Protein 1CTF (pdb70)

Solvent-accessible surface area: 4088 Å² total; per-residue (Å²): 175,58,42,0,20,0,86,40,5,46,111,67,73,125,44,0,16,153,25,0,97,70,49,42,69,63,32,101,128,70,0,78,70,37,1,98,73,32,91,22,53,21,86,115,44,20,61,129,113,87,0,61,64,18,53,130,46,0,85,152,21,29,9,103,21,69,38,148

B-factor: mean 17.27, std 10.97, range [3.81, 65.73]

Nearest PDB structures (foldseek):
  1ctf-assembly1_A-2  TM=8.970E-01  e=2.018E-11  Escherichia coli
  7n2c-assembly1_LG  TM=9.431E-01  e=1.894E-09  Escherichia coli K-12
  1rqs-assembly1_A  TM=9.311E-01  e=1.778E-09  unclassified
  5kcs-assembly1_1L  TM=9.135E-01  e=2.289E-09  Escherichia coli K-12
  1rqu-assembly1_B  TM=9.334E-01  e=8.082E-09  Escherichia coli

Foldseek 3Di:
DKWKWFAAQPPLLVLLLVLLCVLPVDDSVVSSVPRVDPRDGSDGDDDPVSRVVSNVSNVVSRTDMDMD

CATH classification: 3.30.1390.10

Secondary structure (DSSP, 8-state):
-EEEEEEE-GGGHHHHHHHHHHHH---HHHHHHHHHT-SEEEEEEE-HHHHHHHHHHHHHHT-EEEE-

Structure (mmCIF, N/CA/C/O backbone):
data_1CTF
#
_entry.id   1CTF
#
_cell.length_a   54.830
_cell.length_b   54.830
_cell.length_c   42.670
_cell.angle_alpha   90.00
_cell.angle_beta   90.00
_cell.angle_gamma   90.00
#
_symmetry.space_group_name_H-M   'P 43 21 2'
#
loop_
_entity.id
_entity.type
_entity.pdbx_description
1 polymer 'RIBOSOMAL PROTEIN L7/L12'
2 non-polymer 'SULFATE ION'
3 water water
#
loop_
_atom_site.group_PDB
_atom_site.id
_atom_site.type_symbol
_atom_site.label_atom_id
_atom_site.label_alt_id
_atom_site.label_comp_id
_atom_site.label_asym_id
_atom_site.label_entity_id
_atom_site.label_seq_id
_atom_site.pdbx_PDB_ins_code
_atom_site.Cartn_x
_atom_site.Cartn_y
_atom_site.Cartn_z
_atom_site.occupancy
_atom_site.B_iso_or_equiv
_atom_site.auth_seq_id
_atom_site.auth_comp_id
_atom_site.auth_asym_id
_atom_site.auth_atom_id
_atom_site.pdbx_PDB_model_num
ATOM 1 N N . GLU A 1 7 ? 18.222 18.496 -16.203 1.00 21.95 53 GLU A N 1
ATOM 2 C CA . GLU A 1 7 ? 17.706 17.982 -14.905 1.00 16.74 53 GLU A CA 1
ATOM 3 C C . GLU A 1 7 ? 17.368 16.466 -15.121 1.00 15.45 53 GLU A C 1
ATOM 4 O O . GLU A 1 7 ? 16.780 16.073 -16.175 1.00 18.81 53 GLU A O 1
ATOM 10 N N . PHE A 1 8 ? 17.762 15.746 -14.052 1.00 15.83 54 PHE A N 1
ATOM 11 C CA . PHE A 1 8 ? 17.509 14.262 -14.184 1.00 13.24 54 PHE A CA 1
ATOM 12 C C . PHE A 1 8 ? 16.655 13.688 -13.048 1.00 11.80 54 PHE A C 1
ATOM 13 O O . PHE A 1 8 ? 16.617 14.260 -11.961 1.00 15.12 54 PHE A O 1
ATOM 21 N N . ASP A 1 9 ? 16.142 12.505 -13.309 1.00 11.83 55 ASP A N 1
ATOM 22 C CA . ASP A 1 9 ? 15.330 11.738 -12.384 1.00 11.19 55 ASP A CA 1
ATOM 23 C C . ASP A 1 9 ? 16.106 10.419 -12.018 1.00 12.50 55 ASP A C 1
ATOM 24 O O . ASP A 1 9 ? 16.766 9.876 -12.932 1.00 16.87 55 ASP A O 1
ATOM 29 N N . VAL A 1 10 ? 15.972 9.986 -10.814 1.00 10.11 56 VAL A N 1
ATOM 30 C CA . VAL A 1 10 ? 16.640 8.752 -10.373 1.00 6.11 56 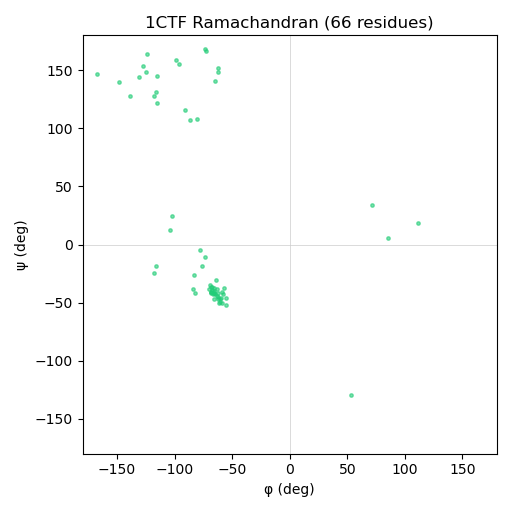VAL A CA 1
ATOM 31 C C . VAL A 1 10 ? 15.468 7.830 -10.059 1.00 12.17 56 VAL A C 1
ATOM 32 O O . VAL A 1 10 ? 14.647 8.099 -9.142 1.00 10.92 56 VAL A O 1
ATOM 36 N N . ILE A 1 11 ? 15.428 6.674 -10.737 1.00 9.15 57 ILE A N 1
ATOM 37 C CA . ILE A 1 11 ? 14.361 5.721 -10.503 1.00 6.28 57 ILE A CA 1
ATOM 38 C C . ILE A 1 11 ? 14.926 4.428 -9.933 1.00 7.56 57 ILE A C 1
ATOM 39 O O . ILE A 1 11 ? 15.892 3.898 -10.465 1.00 10.20 57 ILE A O 1
ATOM 44 N N . LEU A 1 12 ? 14.296 3.997 -8.885 1.00 10.38 58 LEU A N 1
ATOM 45 C CA . LEU A 1 12 ? 14.621 2.726 -8.176 1.00 11.59 58 LEU A CA 1
ATOM 46 C C . LEU A 1 12 ? 13.793 1.714 -8.964 1.00 12.87 58 LEU A C 1
ATOM 47 O O . LEU A 1 12 ? 12.581 1.769 -8.886 1.00 10.89 58 LEU A O 1
ATOM 52 N N . LYS A 1 13 ? 14.433 0.897 -9.764 1.00 9.84 59 LYS A N 1
ATOM 53 C CA . LYS A 1 13 ? 13.722 -0.100 -10.583 1.00 9.63 59 LYS A CA 1
ATOM 54 C C . LYS A 1 13 ? 13.448 -1.357 -9.774 1.00 11.64 59 LYS A C 1
ATOM 55 O O . LYS A 1 13 ? 12.371 -1.937 -9.930 1.00 12.12 59 LYS A O 1
ATOM 61 N N . ALA A 1 14 ? 14.292 -1.868 -8.909 1.00 8.29 60 ALA A N 1
ATOM 62 C CA . ALA A 1 14 ? 14.133 -3.034 -8.084 1.00 5.67 60 ALA A CA 1
ATOM 63 C C . ALA A 1 14 ? 15.167 -3.159 -7.000 1.00 10.44 60 ALA A C 1
ATOM 64 O O . ALA A 1 14 ? 16.239 -2.706 -7.279 1.00 10.04 60 ALA A O 1
ATOM 66 N N . ALA A 1 15 ? 14.841 -3.701 -5.851 1.00 7.19 61 ALA A N 1
ATOM 67 C CA . ALA A 1 15 ? 15.878 -3.899 -4.798 1.00 5.70 61 ALA A CA 1
ATOM 68 C C . ALA A 1 15 ? 16.050 -5.373 -4.543 1.00 7.78 61 ALA A C 1
ATOM 69 O O . ALA A 1 15 ? 16.952 -5.757 -3.802 1.00 7.24 61 ALA A O 1
ATOM 71 N N . GLY A 1 16 ? 15.045 -6.218 -4.965 1.00 7.79 62 GLY A N 1
ATOM 72 C CA . GLY A 1 16 ? 15.247 -7.661 -4.788 1.00 7.12 62 GLY A CA 1
ATOM 73 C C . GLY A 1 16 ? 15.599 -8.124 -3.426 1.00 8.99 62 GLY A C 1
ATOM 74 O O . GLY A 1 16 ? 14.949 -7.874 -2.382 1.00 7.85 62 GLY A O 1
ATOM 75 N N . ALA A 1 17 ? 16.675 -8.929 -3.330 1.00 6.81 63 ALA A N 1
ATOM 76 C CA . ALA A 1 17 ? 17.148 -9.442 -2.071 1.00 5.22 63 ALA A CA 1
ATOM 77 C C . ALA A 1 17 ? 17.940 -8.494 -1.192 1.00 10.37 63 ALA A C 1
ATOM 78 O O . ALA A 1 17 ? 18.382 -8.807 -0.099 1.00 11.13 63 ALA A O 1
ATOM 80 N N . ASN A 1 18 ? 18.215 -7.277 -1.724 1.00 6.84 64 ASN A N 1
ATOM 81 C CA . ASN A 1 18 ? 19.064 -6.269 -0.996 1.00 6.28 64 ASN A CA 1
ATOM 82 C C . ASN A 1 18 ? 18.209 -5.210 -0.359 1.00 7.13 64 ASN A C 1
ATOM 83 O O . ASN A 1 18 ? 18.752 -4.130 -0.147 1.00 8.05 64 ASN A O 1
ATOM 88 N N . LYS A 1 19 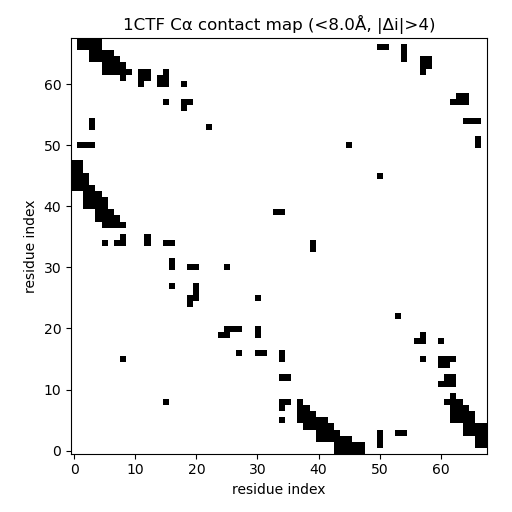? 16.949 -5.484 -0.050 1.00 7.79 65 LYS A N 1
ATOM 89 C CA . LYS A 1 19 ? 16.107 -4.398 0.515 1.00 8.69 65 LYS A CA 1
ATOM 90 C C . LYS A 1 19 ? 16.571 -3.716 1.778 1.00 7.19 65 LYS A C 1
ATOM 91 O O . LYS A 1 19 ? 16.338 -2.482 1.899 1.00 8.29 65 LYS A O 1
ATOM 97 N N . VAL A 1 20 ? 17.161 -4.435 2.702 1.00 7.00 66 VAL A N 1
ATOM 98 C CA . VAL A 1 20 ? 17.592 -3.824 3.948 1.00 13.14 66 VAL A CA 1
ATOM 99 C C . VAL A 1 20 ? 18.629 -2.726 3.685 1.00 9.02 66 VAL A C 1
ATOM 100 O O . VAL A 1 20 ? 18.462 -1.567 4.155 1.00 8.12 66 VAL A O 1
ATOM 104 N N . ALA A 1 21 ? 19.620 -3.087 2.920 1.00 8.96 67 ALA A N 1
ATOM 105 C CA . ALA A 1 21 ? 20.698 -2.211 2.544 1.00 6.50 67 ALA A CA 1
ATOM 106 C C . ALA A 1 21 ? 20.178 -1.016 1.780 1.00 6.80 67 ALA A C 1
ATOM 107 O O . ALA A 1 21 ? 20.548 0.144 1.980 1.00 7.86 67 ALA A O 1
ATOM 109 N N . VAL A 1 22 ? 19.313 -1.255 0.811 1.00 5.06 68 VAL A N 1
ATOM 110 C CA . VAL A 1 22 ? 18.742 -0.208 -0.025 1.00 5.73 68 VAL A CA 1
ATOM 111 C C . VAL A 1 22 ? 17.892 0.679 0.851 1.00 5.58 68 VAL A C 1
ATOM 112 O O . VAL A 1 22 ? 18.056 1.913 0.535 1.00 6.45 68 VAL A O 1
ATOM 116 N N . ILE A 1 23 ? 17.099 0.203 1.744 1.00 5.29 69 ILE A N 1
ATOM 117 C CA . ILE A 1 23 ? 16.291 1.102 2.563 1.00 7.88 69 ILE A CA 1
ATOM 118 C C . ILE A 1 23 ? 17.166 2.091 3.361 1.00 6.17 69 ILE A C 1
ATOM 119 O O . ILE A 1 23 ? 16.906 3.321 3.488 1.00 7.20 69 ILE A O 1
ATOM 124 N N . LYS A 1 24 ? 18.292 1.559 3.889 1.00 7.03 70 LYS A N 1
ATOM 125 C CA . LYS A 1 24 ? 19.274 2.342 4.627 1.00 6.37 70 LYS A CA 1
ATOM 126 C C . LYS A 1 24 ? 19.822 3.479 3.706 1.00 6.68 70 LYS A C 1
ATOM 127 O O . LYS A 1 24 ? 19.850 4.679 4.141 1.00 6.76 70 LYS A O 1
ATOM 133 N N . ALA A 1 25 ? 20.250 3.217 2.533 1.00 5.89 71 ALA A N 1
ATOM 134 C CA . ALA A 1 25 ? 20.821 4.121 1.540 1.00 5.82 71 ALA A CA 1
ATOM 135 C C . ALA A 1 25 ? 19.737 5.163 1.172 1.00 7.09 71 ALA A C 1
ATOM 136 O O . ALA A 1 25 ? 20.075 6.330 1.104 1.00 7.19 71 ALA A O 1
ATOM 138 N N . VAL A 1 26 ? 18.506 4.687 0.920 1.00 7.05 72 VAL A N 1
ATOM 139 C CA . VAL A 1 26 ? 17.433 5.677 0.564 1.00 9.48 72 VAL A CA 1
ATOM 140 C C . VAL A 1 26 ? 17.221 6.621 1.778 1.00 4.83 72 VAL A C 1
ATOM 141 O O . VAL A 1 26 ? 17.155 7.873 1.493 1.00 9.13 72 VAL A O 1
ATOM 145 N N . ARG A 1 27 ? 17.250 6.244 2.972 1.00 4.52 73 ARG A N 1
ATOM 146 C CA . ARG A 1 27 ? 17.064 7.126 4.138 1.00 4.77 73 ARG A CA 1
ATOM 147 C C . ARG A 1 27 ? 18.218 8.069 4.250 1.00 7.11 73 ARG A C 1
ATOM 148 O O . ARG A 1 27 ? 18.072 9.249 4.671 1.00 6.61 73 ARG A O 1
ATOM 156 N N . GLY A 1 28 ? 19.429 7.632 3.982 1.00 5.98 74 GLY A N 1
ATOM 157 C CA . GLY A 1 28 ? 20.583 8.513 4.093 1.00 7.66 74 GLY A CA 1
ATOM 158 C C . GLY A 1 28 ? 20.517 9.554 2.975 1.00 8.48 74 GLY A C 1
ATOM 159 O O . GLY A 1 28 ? 21.008 10.643 3.231 1.00 12.04 74 GLY A O 1
ATOM 160 N N . ALA A 1 29 ? 20.038 9.236 1.831 1.00 7.97 75 ALA A N 1
ATOM 161 C CA . ALA A 1 29 ? 20.001 10.145 0.700 1.00 12.31 75 ALA A CA 1
ATOM 162 C C . ALA A 1 29 ? 18.825 11.092 0.715 1.00 12.07 75 ALA A C 1
ATOM 163 O O . ALA A 1 29 ? 19.025 12.188 0.175 1.00 15.65 75 ALA A O 1
ATOM 165 N N . THR A 1 30 ? 17.760 10.705 1.340 1.00 12.37 76 THR A N 1
ATOM 166 C CA . THR A 1 30 ? 16.513 11.507 1.388 1.00 15.64 76 THR A CA 1
ATOM 167 C C . THR A 1 30 ? 16.032 11.974 2.727 1.00 12.55 76 THR A C 1
ATOM 168 O O . THR A 1 30 ? 15.180 12.937 2.724 1.00 17.82 76 THR A O 1
ATOM 172 N N . GLY A 1 31 ? 16.277 11.448 3.940 1.00 8.34 77 GLY A N 1
ATOM 173 C CA . GLY A 1 31 ? 15.814 11.822 5.208 1.00 10.48 77 GLY A CA 1
ATOM 174 C C . GLY A 1 31 ? 14.467 11.182 5.468 1.00 10.34 77 GLY A C 1
ATOM 175 O O . GLY A 1 31 ? 13.875 11.468 6.456 1.00 11.75 77 GLY A O 1
ATOM 176 N N . LEU A 1 32 ? 13.947 10.285 4.579 1.00 13.36 78 LEU A N 1
ATOM 177 C CA . LEU A 1 32 ? 12.671 9.632 4.871 1.00 13.26 78 LEU A CA 1
ATOM 178 C C . LEU A 1 32 ? 12.699 8.771 6.124 1.00 13.06 78 LEU A C 1
ATOM 179 O O . LEU A 1 32 ? 13.769 8.143 6.492 1.00 12.56 78 LEU A O 1
ATOM 184 N N . GLY A 1 33 ? 11.542 8.592 6.833 1.00 10.80 79 GLY A N 1
ATOM 185 C CA . GLY A 1 33 ? 11.413 7.801 8.011 1.00 10.34 79 GLY A CA 1
ATOM 186 C C . GLY A 1 33 ? 11.476 6.306 7.559 1.00 12.92 79 GLY A C 1
ATOM 187 O O . GLY A 1 33 ? 11.402 6.157 6.341 1.00 15.37 79 GLY A O 1
ATOM 188 N N . LEU A 1 34 ? 11.609 5.412 8.469 1.00 13.58 80 LEU A N 1
ATOM 189 C CA . LEU A 1 34 ? 11.697 3.979 8.156 1.00 12.72 80 LEU A CA 1
ATOM 190 C C . LEU A 1 34 ? 10.467 3.437 7.444 1.00 26.51 80 LEU A C 1
ATOM 191 O O . LEU A 1 34 ? 10.660 2.810 6.405 1.00 18.71 80 LEU A O 1
ATOM 196 N N . LYS A 1 35 ? 9.281 3.712 7.949 1.00 19.58 81 LYS A N 1
ATOM 197 C CA . LYS A 1 35 ? 8.076 3.162 7.278 1.00 21.29 81 LYS A CA 1
ATOM 198 C C . LYS A 1 35 ? 7.967 3.592 5.848 1.00 17.47 81 LYS A C 1
ATOM 199 O O . LYS A 1 35 ? 7.586 2.856 4.915 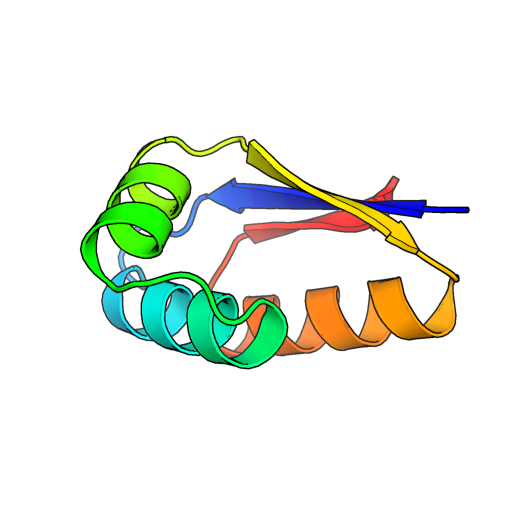1.00 15.24 81 LYS A O 1
ATOM 205 N N . GLU A 1 36 ? 8.250 4.885 5.632 1.00 16.42 82 GLU A N 1
ATOM 206 C CA . GLU A 1 36 ? 8.182 5.487 4.340 1.00 14.19 82 GLU A CA 1
ATOM 207 C C . GLU A 1 36 ? 9.229 4.961 3.294 1.00 8.60 82 GLU A C 1
ATOM 208 O O . GLU A 1 36 ? 8.870 4.774 2.155 1.00 11.78 82 GLU A O 1
ATOM 214 N N . ALA A 1 37 ? 10.448 4.884 3.767 1.00 10.81 83 ALA A N 1
ATOM 215 C CA . ALA A 1 37 ? 11.494 4.355 2.882 1.00 11.52 83 ALA A CA 1
ATOM 216 C C . ALA A 1 37 ? 11.184 2.860 2.579 1.00 10.58 83 ALA A C 1
ATOM 217 O O . ALA A 1 37 ? 11.398 2.402 1.478 1.00 10.95 83 ALA A O 1
ATOM 219 N N . LYS A 1 38 ? 10.736 2.127 3.581 1.00 10.54 84 LYS A N 1
ATOM 220 C CA . LYS A 1 38 ? 10.398 0.686 3.379 1.00 14.22 84 LYS A CA 1
ATOM 221 C C . LYS A 1 38 ? 9.249 0.572 2.389 1.00 15.24 84 LYS A C 1
ATOM 222 O O . LYS A 1 38 ? 9.375 -0.236 1.456 1.00 11.07 84 LYS A O 1
ATOM 228 N N . ASP A 1 39 ? 8.199 1.382 2.485 1.00 12.23 85 ASP A N 1
ATOM 229 C CA . ASP A 1 39 ? 7.067 1.328 1.549 1.00 11.95 85 ASP A CA 1
ATOM 230 C C . ASP A 1 39 ? 7.580 1.736 0.213 1.00 10.61 85 ASP A C 1
ATOM 231 O O . ASP A 1 39 ? 7.177 1.116 -0.800 1.00 14.92 85 ASP A O 1
ATOM 236 N N . LEU A 1 40 ? 8.510 2.705 0.003 1.00 9.80 86 LEU A N 1
ATOM 237 C CA . LEU A 1 40 ? 8.972 3.048 -1.331 1.00 9.96 86 LEU A CA 1
ATOM 238 C C . LEU A 1 40 ? 9.801 1.921 -1.964 1.00 9.12 86 LEU A C 1
ATOM 239 O O . LEU A 1 40 ? 9.555 1.613 -3.116 1.00 11.68 86 LEU A O 1
ATOM 244 N N . VAL A 1 41 ? 10.649 1.341 -1.167 1.00 8.59 87 VAL A N 1
ATOM 245 C CA . VAL A 1 41 ? 11.498 0.263 -1.792 1.00 8.46 87 VAL A CA 1
ATOM 246 C C . VAL A 1 41 ? 10.626 -0.935 -2.156 1.00 11.32 87 VAL A C 1
ATOM 247 O O . VAL 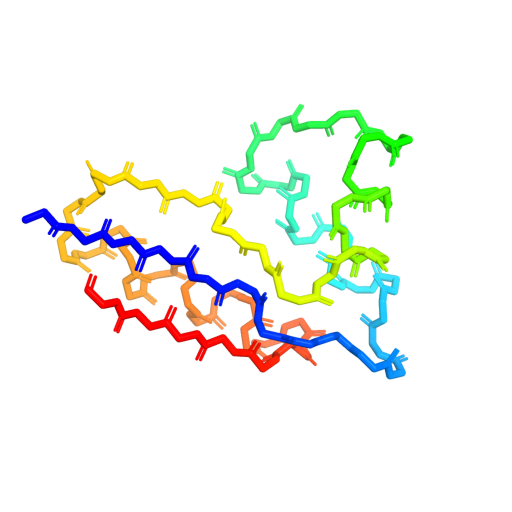A 1 41 ? 10.826 -1.573 -3.214 1.00 13.96 87 VAL A O 1
ATOM 251 N N . GLU A 1 42 ? 9.646 -1.209 -1.296 1.00 10.09 88 GLU A N 1
ATOM 252 C CA . GLU A 1 42 ? 8.774 -2.348 -1.562 1.00 9.41 88 GLU A CA 1
ATOM 253 C C . GLU A 1 42 ? 7.855 -2.020 -2.664 1.00 14.22 88 GLU A C 1
ATOM 254 O O . GLU A 1 42 ? 7.193 -2.915 -3.270 1.00 24.22 88 GLU A O 1
ATOM 260 N N . SER A 1 43 ? 7.686 -0.863 -3.167 1.00 15.67 89 SER A N 1
ATOM 261 C CA . SER A 1 43 ? 6.829 -0.400 -4.239 1.0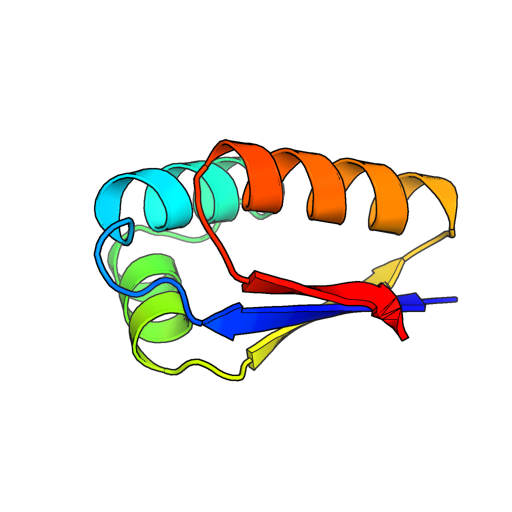0 14.84 89 SER A CA 1
ATOM 262 C C . SER A 1 43 ? 7.508 -0.141 -5.516 1.00 14.05 89 SER A C 1
ATOM 263 O O . SER A 1 43 ? 6.934 0.481 -6.381 1.00 14.94 89 SER A O 1
ATOM 266 N N . ALA A 1 44 ? 8.782 -0.576 -5.724 1.00 14.95 90 ALA A N 1
ATOM 267 C CA . ALA A 1 44 ? 9.475 -0.334 -6.938 1.00 16.09 90 ALA A CA 1
ATOM 268 C C . ALA A 1 44 ? 8.783 -0.987 -8.132 1.00 15.62 90 ALA A C 1
ATOM 269 O O . ALA A 1 44 ? 8.201 -2.052 -7.924 1.00 18.37 90 ALA A O 1
ATOM 271 N N . PRO A 1 45 ? 8.874 -0.388 -9.292 1.00 13.73 91 PRO A N 1
ATOM 272 C CA . PRO A 1 45 ? 9.588 0.843 -9.614 1.00 10.39 91 PRO A CA 1
ATOM 273 C C . PRO A 1 45 ? 9.134 2.127 -9.011 1.00 17.07 91 PRO A C 1
ATOM 274 O O . PRO A 1 45 ? 7.916 2.355 -8.899 1.00 16.14 91 PRO A O 1
ATOM 278 N N . ALA A 1 46 ? 10.044 2.987 -8.622 1.00 13.15 92 ALA A N 1
ATOM 279 C CA . ALA A 1 46 ? 9.611 4.312 -8.068 1.00 19.09 92 ALA A CA 1
ATOM 280 C C . ALA A 1 46 ? 10.598 5.411 -8.366 1.00 17.69 92 ALA A C 1
ATOM 281 O O . ALA A 1 46 ? 11.798 5.173 -8.245 1.00 15.30 92 ALA A O 1
ATOM 283 N N . ALA A 1 47 ? 10.116 6.602 -8.712 1.00 13.60 93 ALA A N 1
ATOM 284 C CA . ALA A 1 47 ? 10.971 7.755 -8.990 1.00 13.08 93 ALA A CA 1
ATOM 285 C C . ALA A 1 47 ? 11.320 8.276 -7.630 1.00 19.08 93 ALA A C 1
ATOM 286 O O . ALA A 1 47 ? 10.497 8.925 -6.967 1.00 23.37 93 ALA A O 1
ATOM 288 N N . LEU A 1 48 ? 12.506 8.130 -7.154 1.00 11.15 94 LEU A N 1
ATOM 289 C CA . LEU A 1 48 ? 12.969 8.508 -5.861 1.00 11.72 94 LEU A CA 1
ATOM 290 C C . LEU A 1 48 ? 13.334 9.967 -5.773 1.00 12.67 94 LEU A C 1
ATOM 291 O O . LEU A 1 48 ? 12.984 10.537 -4.759 1.00 14.88 94 LEU A O 1
ATOM 296 N N . LYS A 1 49 ? 13.965 10.482 -6.729 1.00 11.42 95 LYS A N 1
ATOM 297 C CA . LYS A 1 49 ? 14.403 11.899 -6.827 1.00 15.80 95 LYS A CA 1
ATOM 298 C C . LYS A 1 49 ? 14.199 12.432 -8.202 1.00 18.28 95 LYS A C 1
ATOM 299 O O . LYS A 1 49 ? 14.672 11.821 -9.142 1.00 14.72 95 LYS A O 1
ATOM 305 N N . GLU A 1 50 ? 13.524 13.597 -8.416 1.00 12.99 96 GLU A N 1
ATOM 306 C CA . GLU A 1 50 ? 13.299 14.153 -9.770 1.00 9.41 96 G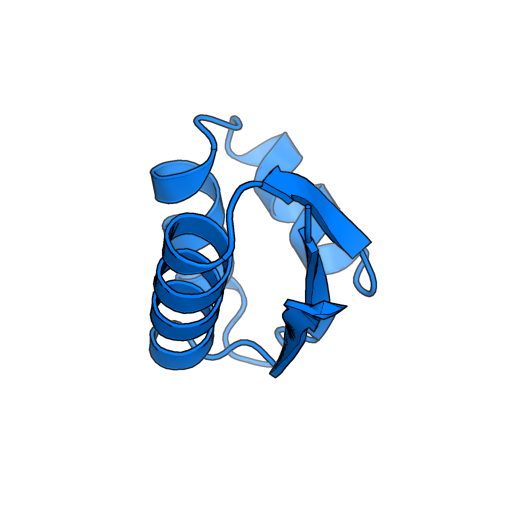LU A CA 1
ATOM 307 C C . GLU A 1 50 ? 13.849 15.613 -9.772 1.00 12.15 96 GLU A C 1
ATOM 308 O O . GLU A 1 50 ? 13.957 16.168 -8.699 1.00 12.84 96 GLU A O 1
ATOM 314 N N . GLY A 1 51 ? 14.316 16.050 -10.865 1.00 13.56 97 GLY A N 1
ATOM 315 C CA . GLY A 1 51 ? 14.905 17.401 -11.016 1.00 11.78 97 GLY A CA 1
ATOM 316 C C . GLY A 1 51 ? 16.221 17.629 -10.374 1.00 16.41 97 GLY A C 1
ATOM 317 O O . GLY A 1 51 ? 16.486 18.774 -9.923 1.00 15.86 97 GLY A O 1
ATOM 318 N N . VAL A 1 52 ? 17.123 16.622 -10.311 1.00 16.50 98 VAL A N 1
ATOM 319 C CA . VAL A 1 52 ? 18.453 16.760 -9.713 1.00 12.79 98 VAL A CA 1
ATOM 320 C C . VAL A 1 52 ? 19.421 17.000 -10.924 1.00 12.70 98 VAL A C 1
ATOM 321 O O . VAL A 1 52 ? 19.173 16.641 -12.050 1.00 15.57 98 VAL A O 1
ATOM 325 N N . SER A 1 53 ? 20.551 17.578 -10.507 1.00 14.78 99 SER A N 1
ATOM 326 C CA . SER A 1 53 ? 21.599 17.903 -11.486 1.00 16.52 99 SER A CA 1
ATOM 327 C C . SER A 1 53 ? 22.238 16.572 -11.909 1.00 17.87 99 SER A C 1
ATOM 328 O O . SER A 1 53 ? 22.105 15.581 -11.157 1.00 14.13 99 SER A O 1
ATOM 331 N N . LYS A 1 54 ? 22.992 16.611 -12.967 1.00 15.14 100 LYS A N 1
ATOM 332 C CA . LYS A 1 54 ? 23.724 15.447 -13.446 1.00 18.22 100 LYS A CA 1
ATOM 333 C C . LYS A 1 54 ? 24.640 14.833 -12.395 1.00 20.11 100 LYS A C 1
ATOM 334 O O . LYS A 1 54 ? 24.516 13.576 -12.239 1.00 19.55 100 LYS A O 1
ATOM 340 N N . ASP A 1 55 ? 25.431 15.585 -11.642 1.00 16.94 101 ASP A N 1
ATOM 341 C CA . ASP A 1 55 ? 26.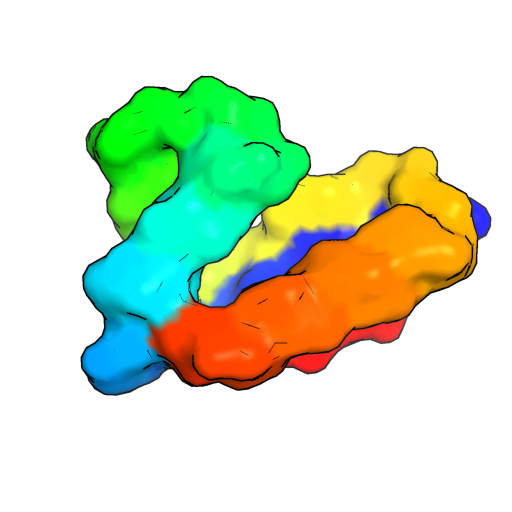334 15.044 -10.646 1.00 14.89 101 ASP A CA 1
ATOM 342 C C . ASP A 1 55 ? 25.576 14.435 -9.484 1.00 15.79 101 ASP A C 1
ATOM 343 O O . ASP A 1 55 ? 25.974 13.421 -8.925 1.00 15.70 101 ASP A O 1
ATOM 348 N N . ASP A 1 56 ? 24.471 15.021 -9.085 1.00 12.64 102 ASP A N 1
ATOM 349 C CA . ASP A 1 56 ? 23.678 14.531 -7.966 1.00 13.62 102 ASP A CA 1
ATOM 350 C C . ASP A 1 56 ? 23.040 13.170 -8.395 1.00 8.80 102 ASP A C 1
ATOM 351 O O . ASP A 1 56 ? 23.037 12.335 -7.449 1.00 11.28 102 ASP A O 1
ATOM 356 N N . ALA A 1 57 ? 22.592 13.136 -9.598 1.00 9.95 103 ALA A N 1
ATOM 357 C CA . ALA A 1 57 ? 21.958 11.895 -10.075 1.00 8.52 103 ALA A CA 1
ATOM 358 C C . ALA A 1 57 ? 22.928 10.691 -10.188 1.00 11.77 103 ALA A C 1
ATOM 359 O O . ALA A 1 57 ? 22.566 9.574 -9.791 1.00 9.70 103 ALA A O 1
ATOM 361 N N . GLU A 1 58 ? 24.090 10.970 -10.676 1.00 13.10 104 GLU A N 1
ATOM 362 C CA . GLU A 1 58 ? 25.173 9.962 -10.832 1.00 12.79 104 GLU A CA 1
ATOM 363 C C . GLU A 1 58 ? 25.644 9.572 -9.455 1.00 10.07 104 GLU A C 1
ATOM 364 O O . GLU A 1 58 ? 25.831 8.379 -9.200 1.00 11.74 104 GLU A O 1
ATOM 370 N N . ALA A 1 59 ? 25.821 10.439 -8.429 1.00 9.24 105 ALA A N 1
ATOM 371 C CA . ALA A 1 59 ? 26.213 10.037 -7.103 1.00 11.80 105 ALA A CA 1
ATOM 372 C C . ALA A 1 59 ? 25.108 9.172 -6.410 1.00 8.55 105 ALA A C 1
ATOM 373 O O . ALA A 1 59 ? 25.436 8.227 -5.753 1.00 7.93 105 ALA A O 1
ATOM 375 N N . LEU A 1 60 ? 23.820 9.497 -6.519 1.00 6.73 106 LEU A N 1
ATOM 376 C CA . LEU A 1 60 ? 22.738 8.769 -5.921 1.00 8.16 106 LEU A CA 1
ATOM 377 C C . LEU A 1 60 ? 22.656 7.351 -6.635 1.00 6.17 106 LEU A C 1
ATOM 378 O O . LEU A 1 60 ? 22.491 6.429 -5.858 1.00 8.04 106 LEU A O 1
ATOM 383 N N . LYS A 1 61 ? 22.798 7.335 -7.940 1.00 9.60 107 LYS A N 1
ATOM 384 C CA . LYS A 1 61 ? 22.764 6.116 -8.714 1.00 7.94 107 LYS A CA 1
ATOM 385 C C . LYS A 1 61 ? 23.849 5.148 -8.120 1.00 7.55 107 LYS A C 1
ATOM 386 O O . LYS A 1 61 ? 23.626 3.959 -7.855 1.00 8.56 107 LYS A O 1
ATOM 392 N N . LYS A 1 62 ? 25.077 5.685 -7.994 1.00 9.39 108 LYS A N 1
ATOM 393 C CA . LYS A 1 62 ? 26.165 4.875 -7.480 1.00 10.14 108 LYS A CA 1
ATOM 394 C C . LYS A 1 62 ? 25.947 4.399 -6.089 1.00 8.35 108 LYS A C 1
ATOM 395 O O . LYS A 1 62 ? 26.316 3.205 -5.852 1.00 11.20 108 LYS A O 1
ATOM 401 N N . ALA A 1 63 ? 25.427 5.266 -5.186 1.00 6.74 109 ALA A N 1
ATOM 402 C CA . ALA A 1 63 ? 25.152 4.909 -3.819 1.00 6.10 109 ALA A CA 1
ATOM 403 C C . ALA A 1 63 ? 24.073 3.772 -3.857 1.00 8.98 109 ALA A C 1
ATOM 404 O O . ALA A 1 63 ? 24.287 2.802 -3.072 1.00 9.39 109 ALA A O 1
ATOM 406 N N . LEU A 1 64 ? 23.018 3.861 -4.638 1.00 6.41 110 LEU A N 1
ATOM 407 C CA . LEU A 1 64 ? 22.009 2.789 -4.605 1.00 6.41 110 LEU A CA 1
ATOM 408 C C . LEU A 1 64 ? 22.555 1.510 -5.231 1.00 6.17 110 LEU A C 1
ATOM 409 O O . LEU A 1 64 ? 22.214 0.490 -4.648 1.00 6.42 110 LEU A O 1
ATOM 414 N N . GLU A 1 65 ? 23.299 1.706 -6.260 1.00 4.07 111 GLU A N 1
ATOM 415 C CA . GLU A 1 65 ? 23.971 0.468 -6.903 1.00 7.54 111 GLU A CA 1
ATOM 416 C C . GLU A 1 65 ? 24.844 -0.182 -5.876 1.00 7.20 111 GLU A C 1
ATOM 417 O O . GLU A 1 65 ? 24.765 -1.388 -5.709 1.00 9.02 111 GLU A O 1
ATOM 423 N N . GLU A 1 66 ? 25.680 0.460 -5.097 1.00 5.58 112 GLU A N 1
ATOM 424 C CA . GLU A 1 66 ? 26.493 -0.182 -4.081 1.00 9.09 112 GLU A CA 1
ATOM 425 C C . GLU A 1 66 ? 25.683 -0.822 -2.982 1.00 7.62 112 GLU A C 1
ATOM 426 O O . GLU A 1 66 ? 26.148 -1.806 -2.366 1.00 6.47 112 GLU A O 1
ATOM 432 N N . ALA A 1 67 ? 24.505 -0.298 -2.657 1.00 6.49 113 ALA A N 1
ATOM 433 C CA . ALA A 1 67 ? 23.619 -0.900 -1.672 1.00 6.69 113 ALA A CA 1
ATOM 434 C C . ALA A 1 67 ? 22.937 -2.118 -2.300 1.00 7.54 113 ALA A C 1
ATOM 435 O O . ALA A 1 67 ? 22.499 -2.953 -1.482 1.00 9.73 113 ALA A O 1
ATOM 437 N N . GLY A 1 68 ? 22.900 -2.265 -3.619 1.00 8.77 114 GLY A N 1
ATOM 438 C CA . GLY A 1 68 ? 22.345 -3.459 -4.250 1.00 3.81 114 GLY A CA 1
ATOM 439 C C . GLY A 1 68 ? 21.091 -3.287 -4.996 1.00 7.13 114 GLY A C 1
ATOM 440 O O . GLY A 1 68 ? 20.411 -4.212 -5.351 1.00 6.21 114 GLY A O 1
ATOM 441 N N . ALA A 1 69 ? 20.753 -2.036 -5.369 1.00 8.45 115 ALA A N 1
ATOM 442 C CA . ALA A 1 69 ? 19.570 -1.799 -6.196 1.00 9.71 115 ALA A CA 1
ATOM 443 C C . ALA A 1 69 ? 19.834 -1.69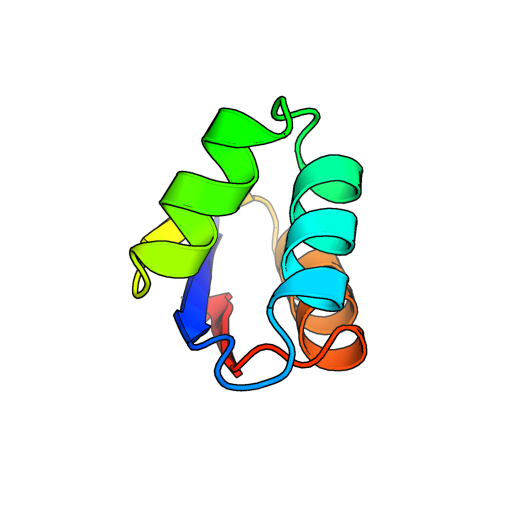1 -7.646 1.00 9.79 115 ALA A C 1
ATOM 444 O O . ALA A 1 69 ? 20.886 -1.272 -8.171 1.00 8.66 115 ALA A O 1
ATOM 446 N N . GLU A 1 70 ? 18.801 -1.983 -8.495 1.00 5.79 116 GLU A N 1
ATOM 447 C CA . GLU A 1 70 ? 18.765 -1.821 -9.900 1.00 9.95 116 GLU A CA 1
ATOM 448 C C . GLU A 1 70 ? 18.188 -0.357 -10.066 1.00 8.40 116 GLU A C 1
ATOM 449 O O . GLU A 1 70 ? 17.116 -0.163 -9.605 1.00 7.96 116 GLU A O 1
ATOM 455 N N . VAL A 1 71 ? 18.955 0.567 -10.619 1.00 6.04 117 VAL A N 1
ATOM 456 C CA . VAL A 1 71 ? 18.540 1.944 -10.734 1.00 11.21 117 VAL A CA 1
ATOM 457 C C . VAL A 1 71 ? 18.661 2.452 -12.168 1.00 12.64 117 VAL A C 1
ATOM 458 O O . VAL A 1 71 ? 19.510 2.031 -12.987 1.00 14.78 117 VAL A O 1
ATOM 462 N N . GLU A 1 72 ? 17.858 3.420 -12.460 1.00 10.76 118 GLU A N 1
ATOM 463 C CA . GLU A 1 72 ? 17.906 4.068 -13.781 1.00 15.40 118 GLU A CA 1
ATOM 464 C C . GLU A 1 72 ? 17.957 5.593 -13.612 1.00 16.70 118 GLU A C 1
ATOM 465 O O . GLU A 1 72 ? 17.288 6.059 -12.674 1.00 12.30 118 GLU A O 1
ATOM 471 N N . VAL A 1 73 ? 18.680 6.235 -14.487 1.00 15.88 119 VAL A N 1
ATOM 472 C CA . VAL A 1 73 ? 18.833 7.754 -14.448 1.00 20.02 119 VAL A CA 1
ATOM 473 C C . VAL A 1 73 ? 18.221 8.166 -15.778 1.00 20.41 119 VAL A C 1
ATOM 474 O O . VAL A 1 73 ? 18.595 7.627 -16.820 1.00 16.72 119 VAL A O 1
ATOM 478 N N . LYS A 1 74 ? 17.265 9.104 -15.813 1.00 16.51 120 LYS A N 1
ATOM 479 C CA . LYS A 1 74 ? 16.641 9.501 -17.085 1.00 18.80 120 LYS A CA 1
ATOM 480 C C . LYS A 1 74 ? 16.582 11.019 -17.176 1.00 21.49 120 LYS A C 1
ATOM 481 O O . LYS A 1 74 ? 16.570 11.627 -16.100 1.00 27.04 120 LYS A O 1
#

Radius of gyration: 10.54 Å; Cα contacts (8 Å, |Δi|>4): 117; chains: 1; bounding box: 20×27×25 Å

GO terms:
  GO:0005515 protein binding (F, IPI)
  GO:0005829 cytosol (C, IDA)
  GO:0022625 cytosolic large ribosomal subunit (C, IDA)
  GO:0005737 cytoplasm (C, IDA)
  GO:0042803 protein homodimerization activity (F, IDA)
  GO:0043022 ribosome binding (F, IDA)
  GO:0015934 large ribosomal subunit (C, IDA)
  GO:0003924 GTPase activity (F, IMP)
  GO:0006412 translation (P, IMP)

Sequence (68 aa):
EFDVILKAAGANKVAVIKAVRGATGLGLKEAKDLVESAPAALKEGVSKDDAEALKKALEEAGAEVEVK

InterPro domains:
  IPR000206 Large ribosomal subunit protein bL12 [MF_00368] (2-121)
  IPR000206 Large ribosomal subunit protein bL12 [PTHR45987] (6-120)
  IPR000206 Large ribosomal subunit protein bL12 [TIGR00855] (1-121)
  IPR000206 Large ribosomal subunit protein bL12 [cd00387] (3-120)
  IPR008932 Large ribosomal subunit protein bL12, oligomerization [PF16320] (4-50)
  IPR013823 Large ribosomal subunit protein bL12, C-terminal [PF00542] (55-121)
  IPR014719 Ribosomal protein bL12, C-terminal/adaptor protein ClpS-like [G3DSA:3.30.1390.10] (51-121)
  IPR014719 Ribosomal protein bL12, C-terminal/adaptor protein ClpS-like [SSF54736] (50-121)
  IPR036235 Large ribosomal subunit protein bL12, oligomerization domain superfamily [G3DSA:1.20.5.710] (2-50)
  IPR036235 Large ribosomal subunit protein bL12, oligomerization domain superfamily [SSF48300] (3-57)

Organism: Escherichia coli (strain K12) (NCBI:txid83333)